Protein AF-A0A932ZGW2-F1 (afdb_monomer_lite)

Radius of gyration: 12.04 Å; chains: 1; bounding box: 28×15×36 Å

Foldseek 3Di:
DDDPQPAAEEEDEALDVVVQVVVCVVCVVSNYHYDYHNDDVRVVVVCVVPND

Secondary structure (DSSP, 8-state):
--------EEEEE-S-HHHHHHHHHHHHHTT-EEEEESSHHHHHHHHHH---

Structure (mmCIF, N/CA/C/O backbone):
data_AF-A0A932ZGW2-F1
#
_entry.id   AF-A0A932ZGW2-F1
#
loop_
_atom_site.group_PDB
_atom_site.id
_atom_site.type_symbol
_atom_site.label_atom_id
_atom_site.label_alt_id
_atom_site.label_comp_id
_atom_site.label_asym_id
_atom_site.label_entity_id
_atom_site.label_seq_id
_atom_site.pdbx_PDB_ins_code
_atom_site.Cartn_x
_atom_site.Cartn_y
_atom_site.Cartn_z
_atom_site.occupancy
_atom_site.B_iso_or_equiv
_atom_site.auth_seq_id
_atom_site.auth_comp_id
_atom_site.auth_asym_id
_atom_site.auth_atom_id
_atom_site.pdbx_PDB_model_num
ATOM 1 N N . MET A 1 1 ? -17.214 8.954 25.143 1.00 37.16 1 MET A N 1
ATOM 2 C CA . MET A 1 1 ? -15.955 9.319 24.464 1.00 37.16 1 MET A CA 1
ATOM 3 C C . MET A 1 1 ? -16.000 8.681 23.086 1.00 37.16 1 MET A C 1
ATOM 5 O O . MET A 1 1 ? -15.791 7.483 22.986 1.00 37.16 1 MET A O 1
ATOM 9 N N . ILE A 1 2 ? -16.425 9.423 22.059 1.00 47.06 2 ILE A N 1
ATOM 10 C CA . ILE A 1 2 ? -16.443 8.902 20.686 1.00 47.06 2 ILE A CA 1
ATOM 11 C C . ILE A 1 2 ? -15.018 9.071 20.164 1.00 47.06 2 ILE A C 1
ATOM 13 O O . ILE A 1 2 ? -14.564 10.197 19.973 1.00 47.06 2 ILE A O 1
ATOM 17 N N . LEU A 1 3 ? -14.287 7.966 20.029 1.00 56.81 3 LEU A N 1
ATOM 18 C CA . LEU A 1 3 ? -13.030 7.955 19.289 1.00 56.81 3 LEU A CA 1
ATOM 19 C C . LEU A 1 3 ? -13.391 8.287 17.838 1.00 56.81 3 LEU A C 1
ATOM 21 O O . LEU A 1 3 ? -14.167 7.561 17.220 1.00 56.81 3 LEU A O 1
ATOM 25 N N . SER A 1 4 ? -12.905 9.420 17.334 1.00 58.81 4 SER A N 1
ATOM 26 C CA . SER A 1 4 ? -13.050 9.791 15.927 1.00 58.81 4 SER A CA 1
ATOM 27 C C . SER A 1 4 ? -12.371 8.707 15.084 1.00 58.81 4 SER A C 1
ATOM 29 O O . SER A 1 4 ? -11.143 8.647 15.047 1.00 58.81 4 SER A O 1
ATOM 31 N N . GLN A 1 5 ? -13.147 7.797 14.487 1.00 58.53 5 GLN A N 1
ATOM 32 C CA . GLN A 1 5 ? -12.614 6.814 13.545 1.00 58.53 5 GLN A CA 1
ATOM 33 C C . GLN A 1 5 ? -12.103 7.578 12.325 1.00 58.53 5 GLN A C 1
ATOM 35 O O . GLN A 1 5 ? -12.866 8.254 11.634 1.00 58.53 5 GLN A O 1
ATOM 40 N N . LYS A 1 6 ? -10.791 7.525 12.088 1.00 60.62 6 LYS A N 1
ATOM 41 C CA . LYS A 1 6 ? -10.194 8.117 10.896 1.00 60.62 6 LYS A CA 1
ATOM 42 C C . LYS A 1 6 ? -10.417 7.192 9.700 1.00 60.62 6 LYS A C 1
ATOM 44 O O . LYS A 1 6 ? -9.621 6.302 9.440 1.00 60.62 6 LYS A O 1
ATOM 49 N N . ASN A 1 7 ? -11.485 7.435 8.944 1.00 74.19 7 ASN A N 1
ATOM 50 C CA . ASN A 1 7 ? -11.806 6.720 7.704 1.00 74.19 7 ASN A CA 1
ATOM 51 C C . ASN A 1 7 ? -11.005 7.256 6.500 1.00 74.19 7 ASN A C 1
ATOM 53 O O . ASN A 1 7 ? -11.583 7.781 5.552 1.00 74.19 7 ASN A O 1
ATOM 57 N N . GLY A 1 8 ? -9.676 7.161 6.548 1.00 88.81 8 GLY A N 1
ATOM 58 C CA . GLY A 1 8 ? -8.809 7.466 5.403 1.00 88.81 8 GLY A CA 1
ATOM 59 C C . GLY A 1 8 ? -8.340 6.194 4.700 1.00 88.81 8 GLY A C 1
ATOM 60 O O . GLY A 1 8 ? -8.025 5.206 5.372 1.00 88.81 8 GLY A O 1
ATOM 61 N N . HIS A 1 9 ? -8.289 6.228 3.370 1.00 94.44 9 HIS A N 1
ATOM 62 C CA . HIS A 1 9 ? -7.519 5.270 2.583 1.00 94.44 9 HIS A CA 1
ATOM 63 C C . HIS A 1 9 ? -6.085 5.801 2.457 1.00 94.44 9 HIS A C 1
ATOM 65 O O . HIS A 1 9 ? -5.871 7.007 2.431 1.00 94.44 9 HIS A O 1
ATOM 71 N N . ILE A 1 10 ? -5.086 4.928 2.509 1.00 96.19 10 ILE A N 1
ATOM 72 C CA . ILE A 1 10 ? -3.679 5.310 2.381 1.00 96.19 10 ILE A CA 1
ATOM 73 C C . ILE A 1 10 ? -2.993 4.245 1.540 1.00 96.19 10 ILE A C 1
ATOM 75 O O . ILE A 1 10 ? -3.095 3.064 1.853 1.00 96.19 10 ILE A O 1
ATOM 79 N N . LEU A 1 11 ? -2.260 4.668 0.517 1.00 97.38 11 LEU A N 1
ATOM 80 C CA . LEU A 1 11 ? -1.335 3.816 -0.221 1.00 97.38 11 LEU A CA 1
ATOM 81 C C . LEU A 1 11 ? 0.075 4.026 0.334 1.00 97.38 11 LEU A C 1
ATOM 83 O O . LEU A 1 11 ? 0.578 5.151 0.331 1.00 97.38 11 LEU A O 1
ATOM 87 N N . VAL A 1 12 ? 0.700 2.960 0.826 1.00 97.44 12 VAL A N 1
ATOM 88 C CA . VAL A 1 12 ? 2.109 2.965 1.239 1.00 97.44 12 VAL A CA 1
ATOM 89 C C . VAL A 1 12 ? 2.940 2.429 0.079 1.00 97.44 12 VAL A C 1
ATOM 91 O O . VAL A 1 12 ? 2.644 1.351 -0.425 1.00 97.44 12 VAL A O 1
ATOM 94 N N . VAL A 1 13 ? 3.956 3.189 -0.341 1.00 97.06 13 VAL A N 1
ATOM 95 C CA . VAL A 1 13 ? 4.871 2.810 -1.427 1.00 97.06 13 VAL A CA 1
ATOM 96 C C . VAL A 1 13 ? 6.295 2.817 -0.895 1.00 97.06 13 VAL A C 1
ATOM 98 O O . VAL A 1 13 ? 6.837 3.891 -0.634 1.00 97.06 13 VAL A O 1
ATOM 101 N N . ASP A 1 14 ? 6.873 1.636 -0.707 1.00 96.81 14 ASP A N 1
ATOM 102 C CA . ASP A 1 14 ? 8.247 1.471 -0.223 1.00 96.81 14 ASP A CA 1
ATOM 103 C C . ASP A 1 14 ? 8.780 0.096 -0.657 1.00 96.81 14 ASP A C 1
ATOM 105 O O . ASP A 1 14 ? 8.117 -0.921 -0.442 1.00 96.81 14 ASP A O 1
ATOM 109 N N . ASP A 1 15 ? 9.944 0.061 -1.304 1.00 96.25 15 ASP A N 1
ATOM 110 C CA . ASP A 1 15 ? 10.567 -1.161 -1.817 1.00 96.25 15 ASP A CA 1
ATOM 111 C C . ASP A 1 15 ? 11.269 -1.982 -0.725 1.00 96.25 15 ASP A C 1
ATOM 113 O O . ASP A 1 15 ? 11.594 -3.152 -0.948 1.00 96.25 15 ASP A O 1
ATOM 117 N N . GLU A 1 16 ? 11.451 -1.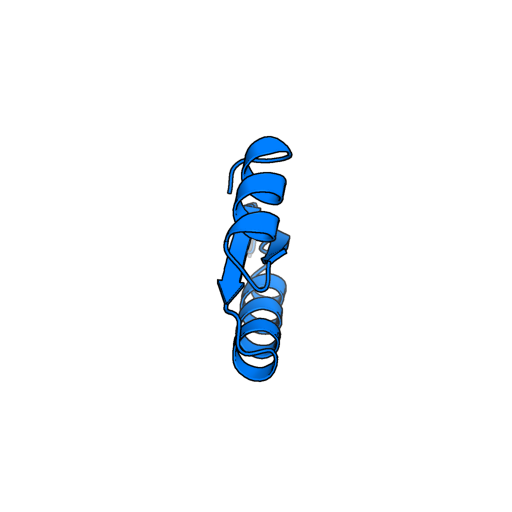421 0.475 1.00 97.88 16 GLU A N 1
ATOM 118 C CA . GLU A 1 16 ? 12.023 -2.106 1.625 1.00 97.88 16 GLU A CA 1
ATOM 119 C C . GLU A 1 16 ? 10.926 -2.810 2.461 1.00 97.88 16 GLU A C 1
ATOM 121 O O . GLU A 1 16 ? 10.138 -2.164 3.167 1.00 97.88 16 GLU A O 1
ATOM 126 N N . PRO A 1 17 ? 10.864 -4.162 2.476 1.00 94.50 17 PRO A N 1
ATOM 127 C CA . PRO A 1 17 ? 9.733 -4.879 3.072 1.00 94.50 17 PRO A CA 1
ATOM 128 C C . PRO A 1 17 ? 9.559 -4.663 4.579 1.00 94.50 17 PRO A C 1
ATOM 130 O O . PRO A 1 17 ? 8.436 -4.740 5.096 1.00 94.50 17 PRO A O 1
ATOM 133 N N . GLU A 1 18 ? 10.658 -4.417 5.295 1.00 96.75 18 GLU A N 1
ATOM 134 C CA . GLU A 1 18 ? 10.649 -4.181 6.740 1.00 96.75 18 GLU A CA 1
ATOM 135 C C . GLU A 1 18 ? 9.981 -2.843 7.079 1.00 96.75 18 GLU A C 1
ATOM 137 O O . GLU A 1 18 ? 9.055 -2.807 7.901 1.00 96.75 18 GLU A O 1
ATOM 142 N N . VAL A 1 19 ? 10.388 -1.770 6.394 1.00 95.50 19 VAL A N 1
ATOM 143 C CA . VAL A 1 19 ? 9.834 -0.418 6.551 1.00 95.50 19 VAL A CA 1
ATOM 144 C C . VAL A 1 19 ? 8.365 -0.401 6.150 1.00 95.50 19 VAL A C 1
ATOM 146 O O . VAL A 1 19 ? 7.512 0.029 6.935 1.00 95.50 19 VAL A O 1
ATOM 149 N N . HIS A 1 20 ? 8.051 -0.969 4.985 1.00 96.81 20 HIS A N 1
ATOM 150 C CA . HIS A 1 20 ? 6.688 -1.084 4.483 1.00 96.81 20 HIS A CA 1
ATOM 151 C C . HIS A 1 20 ? 5.760 -1.777 5.502 1.00 96.81 20 HIS A C 1
ATOM 153 O O . HIS A 1 20 ? 4.706 -1.258 5.886 1.00 96.81 20 HIS A O 1
ATOM 159 N N . THR A 1 21 ? 6.186 -2.932 6.030 1.00 96.44 21 THR A N 1
ATOM 160 C CA . THR A 1 21 ? 5.408 -3.699 7.015 1.00 96.44 21 THR A CA 1
ATOM 161 C C . THR A 1 21 ? 5.216 -2.930 8.322 1.00 96.44 21 THR A C 1
ATOM 163 O O . THR A 1 21 ? 4.137 -2.984 8.925 1.00 96.44 21 THR A O 1
ATOM 166 N N . MET A 1 22 ? 6.252 -2.230 8.794 1.00 97.44 22 MET A N 1
ATOM 167 C CA . MET A 1 22 ? 6.177 -1.409 10.001 1.00 97.44 22 MET A CA 1
ATOM 168 C C . MET A 1 22 ? 5.162 -0.270 9.834 1.00 97.44 22 MET A C 1
ATOM 170 O O . MET A 1 22 ? 4.250 -0.149 10.659 1.00 97.44 22 MET A O 1
ATOM 174 N N . LEU A 1 23 ? 5.270 0.511 8.754 1.00 96.69 23 LEU A N 1
ATOM 175 C CA . LEU A 1 23 ? 4.371 1.629 8.452 1.00 96.69 23 LEU A CA 1
ATOM 176 C C . LEU A 1 23 ? 2.923 1.161 8.305 1.00 96.69 23 LEU A C 1
ATOM 178 O O . LEU A 1 23 ? 2.023 1.693 8.963 1.00 96.69 23 LEU A O 1
ATOM 182 N N . GLY A 1 24 ? 2.700 0.105 7.523 1.00 96.44 24 GLY A N 1
ATOM 18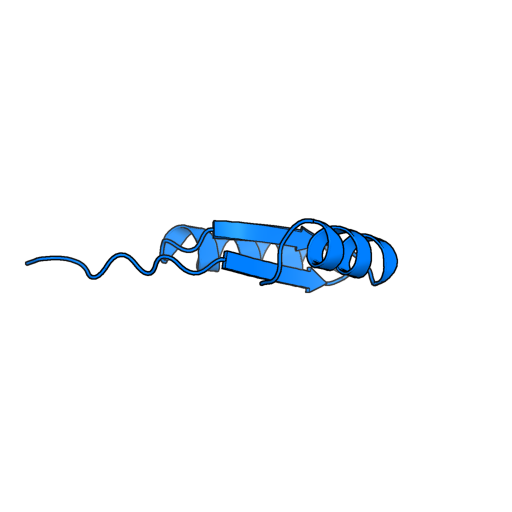3 C CA . GLY A 1 24 ? 1.373 -0.455 7.307 1.00 96.44 24 GLY A CA 1
ATOM 184 C C . GLY A 1 24 ? 0.709 -0.925 8.605 1.00 96.44 24 GLY A C 1
ATOM 185 O O . GLY A 1 24 ? -0.494 -0.736 8.785 1.00 96.44 24 GLY A O 1
ATOM 186 N N . LYS A 1 25 ? 1.465 -1.506 9.547 1.00 96.81 25 LYS A N 1
ATOM 187 C CA . LYS A 1 25 ? 0.935 -1.899 10.867 1.00 96.81 25 LYS A CA 1
ATOM 188 C C . LYS A 1 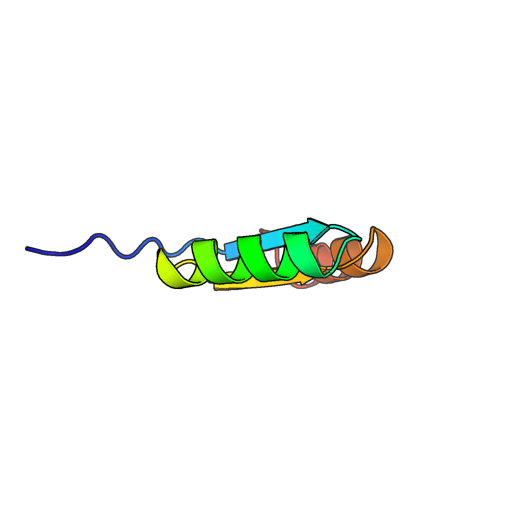25 ? 0.568 -0.692 11.726 1.00 96.81 25 LYS A C 1
ATOM 190 O O . LYS A 1 25 ? -0.455 -0.735 12.407 1.00 96.81 25 LYS A O 1
ATOM 195 N N . MET A 1 26 ? 1.390 0.357 11.720 1.00 96.00 26 MET A N 1
ATOM 196 C CA . MET A 1 26 ? 1.126 1.577 12.488 1.00 96.00 26 MET A CA 1
ATOM 197 C C . MET A 1 26 ? -0.142 2.275 11.991 1.00 96.00 26 MET A C 1
ATOM 199 O O . MET A 1 26 ? -1.038 2.547 12.782 1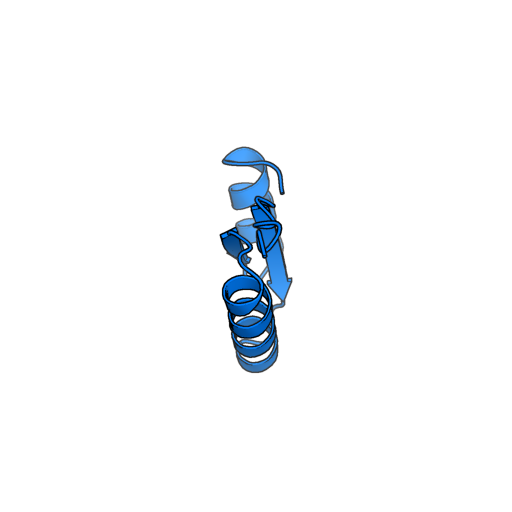.00 96.00 26 MET A O 1
ATOM 203 N N . LEU A 1 27 ? -0.271 2.472 10.679 1.00 95.00 27 LEU A N 1
ATOM 204 C CA . LEU A 1 27 ? -1.429 3.135 10.077 1.00 95.00 27 LEU A CA 1
ATOM 205 C C . LEU A 1 27 ? -2.731 2.349 10.294 1.00 95.00 27 LEU A C 1
ATOM 207 O O . LEU A 1 27 ? -3.745 2.924 10.686 1.00 95.00 27 LEU A O 1
ATOM 211 N N . ARG A 1 28 ? -2.705 1.021 10.134 1.00 94.56 28 ARG A N 1
ATOM 212 C CA . ARG A 1 28 ? -3.884 0.180 10.404 1.00 94.56 28 ARG A CA 1
ATOM 213 C C . ARG A 1 28 ? -4.317 0.238 11.873 1.00 94.56 28 ARG A C 1
ATOM 215 O O . ARG A 1 28 ? -5.513 0.250 12.150 1.00 94.56 28 ARG A O 1
ATOM 222 N N . ARG A 1 29 ? -3.373 0.317 12.825 1.00 93.62 29 ARG A N 1
ATOM 223 C CA . ARG A 1 29 ? -3.682 0.488 14.263 1.00 93.62 29 ARG A CA 1
ATOM 224 C C . ARG A 1 29 ? -4.366 1.820 14.570 1.00 93.62 29 ARG A C 1
ATOM 226 O O . ARG A 1 29 ? -5.214 1.857 15.454 1.00 93.62 29 ARG A O 1
ATOM 233 N N . GLU A 1 30 ? -4.041 2.870 13.821 1.00 92.31 30 GLU A N 1
ATOM 234 C CA . GLU A 1 30 ? -4.691 4.185 13.915 1.00 92.31 30 GLU A CA 1
ATOM 235 C C . GLU A 1 30 ? -6.078 4.230 13.236 1.00 92.31 30 GLU A C 1
ATOM 237 O O . GLU A 1 30 ? -6.759 5.255 13.275 1.00 92.31 30 GLU A O 1
ATOM 242 N N . GLY A 1 31 ? -6.523 3.119 12.636 1.00 92.00 31 GLY A N 1
ATOM 243 C CA . GLY A 1 31 ? -7.856 2.971 12.050 1.00 92.00 31 GLY A CA 1
ATOM 244 C C . GLY A 1 31 ? -7.952 3.296 10.559 1.00 92.00 31 GLY A C 1
ATOM 245 O O . GLY A 1 31 ? -9.057 3.299 10.023 1.00 92.00 31 GLY A O 1
ATOM 246 N N . TYR A 1 32 ? -6.828 3.534 9.878 1.00 94.62 32 TYR A N 1
ATOM 247 C CA . TYR A 1 32 ? -6.818 3.745 8.430 1.00 94.62 32 TYR A CA 1
ATOM 248 C C . TYR A 1 32 ? -6.947 2.428 7.657 1.00 94.62 32 TYR A C 1
ATOM 250 O O . TYR A 1 32 ? -6.479 1.371 8.092 1.00 94.62 32 TYR A O 1
ATOM 258 N N . THR A 1 33 ? -7.519 2.512 6.457 1.00 94.12 33 THR A N 1
ATOM 259 C CA . THR A 1 33 ? -7.440 1.435 5.463 1.00 94.12 33 THR A CA 1
ATOM 260 C C . THR A 1 33 ? -6.169 1.630 4.655 1.00 94.12 33 THR A C 1
ATOM 262 O O . THR A 1 33 ? -5.969 2.698 4.089 1.00 94.12 33 THR A O 1
ATOM 265 N N . VAL A 1 34 ? -5.315 0.613 4.599 1.00 95.62 34 VAL A N 1
ATOM 266 C CA . VAL A 1 34 ? -4.003 0.717 3.952 1.00 95.62 34 VAL A CA 1
ATOM 267 C C . VAL A 1 34 ? -3.923 -0.242 2.772 1.00 95.62 34 VAL A C 1
ATOM 269 O O . VAL A 1 34 ? -4.141 -1.443 2.963 1.00 95.62 34 VAL A O 1
ATOM 27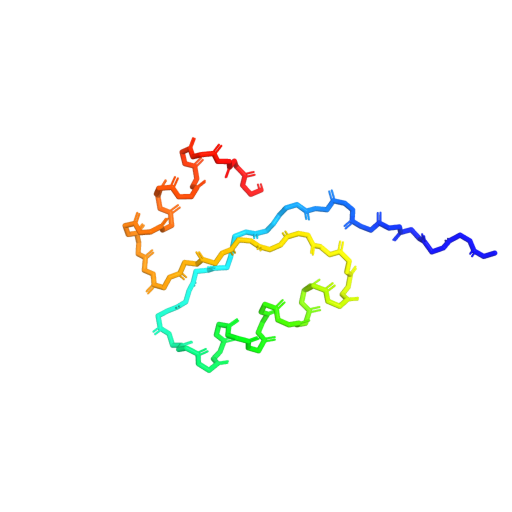2 N N . ALA A 1 35 ? -3.617 0.304 1.597 1.00 96.56 35 ALA A N 1
ATOM 273 C CA . ALA A 1 35 ? -3.134 -0.412 0.425 1.00 96.56 35 ALA A CA 1
ATOM 274 C C . ALA A 1 35 ? -1.601 -0.412 0.415 1.00 96.56 35 ALA A C 1
ATOM 276 O O . ALA A 1 35 ? -0.959 0.515 0.917 1.00 96.56 35 ALA A O 1
ATOM 277 N N . ASP A 1 36 ? -1.042 -1.469 -0.151 1.00 97.19 36 ASP A N 1
ATOM 278 C CA . ASP A 1 36 ? 0.377 -1.791 -0.106 1.00 97.19 36 ASP A CA 1
ATOM 279 C C . ASP A 1 36 ? 0.935 -1.809 -1.538 1.00 97.19 36 ASP A C 1
ATOM 281 O O . ASP A 1 36 ? 0.306 -2.378 -2.431 1.00 97.19 36 ASP A O 1
ATOM 285 N N . ALA A 1 37 ? 2.103 -1.208 -1.748 1.00 97.69 37 ALA A N 1
ATOM 286 C CA . ALA A 1 37 ? 2.855 -1.283 -2.996 1.00 97.69 37 ALA A CA 1
ATOM 287 C C . ALA A 1 37 ? 4.361 -1.268 -2.698 1.00 97.69 37 ALA A C 1
ATOM 289 O O . ALA A 1 37 ? 4.847 -0.451 -1.916 1.00 97.69 37 ALA A O 1
ATOM 290 N N . TYR A 1 38 ? 5.115 -2.137 -3.363 1.00 96.81 38 TYR A N 1
ATOM 291 C CA . TYR A 1 38 ? 6.565 -2.278 -3.185 1.00 96.81 38 TYR A CA 1
ATOM 292 C C . TYR A 1 38 ? 7.372 -1.620 -4.311 1.00 96.81 38 TYR A C 1
ATOM 294 O O . TYR A 1 38 ? 8.581 -1.808 -4.432 1.00 96.81 38 TYR A O 1
ATOM 302 N N . GLY A 1 39 ? 6.707 -0.855 -5.176 1.00 95.19 39 GLY A N 1
ATOM 303 C CA . GLY A 1 39 ? 7.335 -0.201 -6.313 1.00 95.19 39 GLY A CA 1
ATOM 304 C C . GLY A 1 39 ? 6.360 0.654 -7.112 1.00 95.19 39 GLY A C 1
ATOM 305 O O . GLY A 1 39 ? 5.158 0.682 -6.847 1.00 95.19 39 GLY A O 1
ATOM 306 N N . ALA A 1 40 ? 6.894 1.362 -8.108 1.00 96.25 40 ALA A N 1
ATOM 307 C CA . ALA A 1 40 ? 6.127 2.322 -8.897 1.00 96.25 40 ALA A CA 1
ATOM 308 C C . ALA A 1 40 ? 4.979 1.668 -9.683 1.00 96.25 40 ALA A C 1
ATOM 310 O O . ALA A 1 40 ? 3.871 2.196 -9.672 1.00 96.25 40 ALA A O 1
ATOM 311 N N . ASP A 1 41 ? 5.221 0.522 -10.326 1.00 97.12 41 ASP A N 1
ATOM 312 C CA . ASP A 1 41 ? 4.214 -0.151 -11.159 1.00 97.12 41 ASP A CA 1
ATOM 313 C C . ASP A 1 41 ? 3.001 -0.602 -10.331 1.00 97.12 41 ASP A C 1
ATOM 315 O O . ASP A 1 41 ? 1.857 -0.331 -10.699 1.00 97.12 41 ASP A O 1
ATOM 319 N N . GLU A 1 42 ? 3.248 -1.217 -9.171 1.00 96.94 42 GLU A N 1
ATOM 320 C CA . GLU A 1 42 ? 2.195 -1.594 -8.221 1.00 96.94 42 GLU A CA 1
ATOM 321 C C . GLU A 1 42 ? 1.454 -0.358 -7.700 1.00 96.94 42 GLU A C 1
ATOM 323 O O . GLU A 1 42 ? 0.226 -0.343 -7.663 1.00 96.94 42 GLU A O 1
ATOM 328 N N . ALA A 1 43 ? 2.181 0.714 -7.371 1.00 97.12 43 ALA A N 1
ATOM 329 C CA . ALA A 1 43 ? 1.579 1.948 -6.880 1.00 97.12 43 ALA A CA 1
ATOM 330 C C . ALA A 1 43 ? 0.654 2.602 -7.915 1.00 97.12 43 ALA A C 1
ATOM 332 O O . ALA A 1 43 ? -0.444 3.039 -7.566 1.00 97.12 43 ALA A O 1
ATOM 333 N N . PHE A 1 44 ? 1.065 2.661 -9.184 1.00 97.69 44 PHE A N 1
ATOM 334 C CA . PHE A 1 44 ? 0.215 3.181 -10.253 1.00 97.69 44 PHE A CA 1
ATOM 335 C C . PHE A 1 44 ? -1.037 2.327 -10.439 1.00 97.69 44 PHE A C 1
ATOM 337 O O . PHE A 1 44 ? -2.125 2.891 -10.548 1.00 97.69 44 PHE A O 1
ATOM 344 N N . HIS A 1 45 ? -0.908 0.999 -10.393 1.00 96.88 45 HIS A N 1
ATOM 345 C CA . HIS A 1 45 ? -2.063 0.107 -10.460 1.00 96.88 45 HIS A CA 1
ATOM 346 C C . HIS A 1 45 ? -3.042 0.361 -9.305 1.00 96.88 45 HIS A C 1
ATOM 348 O O . HIS A 1 45 ? -4.231 0.567 -9.542 1.00 96.88 45 HIS A O 1
ATOM 354 N N . CYS A 1 46 ? -2.542 0.468 -8.069 1.00 95.81 46 CYS A N 1
ATOM 355 C CA . CYS A 1 46 ? -3.373 0.803 -6.914 1.00 95.81 46 CYS A CA 1
ATOM 356 C C . CYS A 1 46 ? -4.083 2.156 -7.076 1.00 95.81 46 CYS A C 1
ATOM 358 O O . CYS A 1 46 ? -5.261 2.255 -6.755 1.00 95.81 46 CYS A O 1
ATOM 360 N N . ILE A 1 47 ? -3.404 3.187 -7.599 1.00 96.44 47 ILE A N 1
ATOM 361 C CA . ILE A 1 47 ? -3.995 4.520 -7.825 1.00 96.44 47 ILE A CA 1
ATOM 362 C C . ILE A 1 47 ? -5.121 4.477 -8.868 1.00 96.44 47 ILE A C 1
ATOM 364 O O . ILE A 1 47 ? -6.105 5.213 -8.735 1.00 96.44 47 ILE A O 1
ATOM 368 N N . GLU A 1 48 ? -4.971 3.661 -9.914 1.00 96.38 48 GLU A N 1
ATOM 369 C CA . GLU A 1 48 ? -6.006 3.462 -10.933 1.00 96.38 48 GLU A CA 1
ATOM 370 C C . GLU A 1 48 ? -7.241 2.755 -10.362 1.00 96.38 48 GLU A C 1
ATOM 372 O O . GLU A 1 48 ? -8.365 3.137 -10.696 1.00 96.38 48 GLU A O 1
ATOM 377 N N . GLU A 1 49 ? -7.044 1.772 -9.479 1.00 94.19 49 GLU A N 1
ATOM 378 C CA . GLU A 1 49 ? -8.134 1.065 -8.800 1.00 94.19 49 GLU A CA 1
ATOM 379 C C . GLU A 1 49 ? -8.841 1.943 -7.759 1.00 94.19 49 GLU A C 1
ATOM 381 O O . GLU A 1 49 ? -10.074 2.007 -7.717 1.00 94.19 49 GLU A O 1
ATOM 386 N N . GLN A 1 50 ? -8.073 2.637 -6.918 1.00 92.44 50 GLN A N 1
ATOM 387 C CA . GLN A 1 50 ? -8.586 3.485 -5.854 1.00 92.44 50 GLN A CA 1
ATOM 388 C C . GLN A 1 50 ? -7.597 4.604 -5.511 1.00 92.44 50 GLN A C 1
ATOM 390 O O . GLN A 1 50 ? -6.442 4.380 -5.159 1.00 92.44 50 GLN A O 1
ATOM 395 N N . LYS A 1 51 ? -8.082 5.849 -5.523 1.00 89.81 51 LYS A N 1
ATOM 396 C CA . LYS A 1 51 ? -7.261 6.984 -5.092 1.00 89.81 51 LYS A CA 1
ATOM 397 C C . LYS A 1 51 ? -7.006 6.926 -3.576 1.00 89.81 51 LYS A C 1
ATOM 399 O O . LYS A 1 51 ? -7.985 6.731 -2.847 1.00 89.81 51 LYS A O 1
ATOM 404 N N . PRO A 1 52 ? -5.749 7.122 -3.125 1.00 85.06 52 PRO A N 1
ATOM 405 C CA . PRO A 1 52 ? -5.396 7.272 -1.712 1.00 85.06 52 PRO A CA 1
ATOM 406 C C . PRO A 1 52 ? -6.168 8.422 -1.059 1.00 85.06 52 PRO A C 1
ATOM 408 O O . PRO A 1 52 ? -6.176 9.534 -1.640 1.00 85.06 52 PRO A O 1
#

Sequence (52 aa):
MILSQKNGHILVVDDEPEVHTMLGKMLRREGYTVADAYGADEAFHCIEEQKP

pLDDT: mean 90.12, std 14.15, range [37.16, 97.88]

=== Feature glossary ===
Key to the feature types in this record:

pLDDT. pLDDT is the predicted lDDT-Cα score: AlphaFold's confidence that the local environment of each residue (all inter-atomic distances within 15 Å) is correctly placed. It is a per-residue number between 0 and 100, with higher meaning more reliable.

Radius of gyration, Cα contacts, bounding box. The geometric summary reports three shape descriptors. Rg (radius of gyration) measures how spread out the Cα atoms are about their centre of mass; compact globular proteins have small Rg, elongated or unfolded ones large. Cα contacts (<8 Å, |i−j|>4) count long-range residue pairs in spatial proximity — high for tightly packed folds, near zero for rods or random coil. The bounding-box extents give the protein's footprint along x, y, z in Å.

Backbone torsions (φ/ψ). Backbone dihedral angles. Every residue except chain termini has a φ (preceding-C → N → Cα → C) and a ψ (N → Cα → C → next-N). They are reported in degrees following the IUPAC sign convention. Secondary structure is essentially a statement about which (φ, ψ) basin each residue occupies.

Contact-map, Ramachandran, and PAE plots. Plot images: a contact map (which residues are close in 3D, as an N×N binary image), a Ramachandran scatter (backbone torsion angles, revealing secondary-structure composition at a glance), and — for AlphaFold structures — a PAE heatmap (pairwise prediction confidence).

Predicted aligned error. Predicted Aligned Error (PAE) is an AlphaFold confidence matrix: entry (i, j) is the expected error in the position of residue j, in ångströms, when the prediction is superimposed on the true structure at residue i. Low PAE within a block of residues means that block is internally rigid and well-predicted; high PAE between two blocks means their relative placement is uncertain even if each block individually is confident.

Secondary structure (3-state, P-SEA). Three-state secondary structure (P-SEA) collapses the eight DSSP classes into helix (a), strand (b), and coil (c). P-SEA assigns these from Cα geometry alone — distances and angles — without requiring backbone oxygens, so it works on any Cα trace.

Solvent-accessible surface area. Solvent-accessible surface area (SASA) is the area in Å² traced out by the centre of a 1.4 Å probe sphere (a water molecule) rolled over the protein's van der Waals surface (Shrake–Rupley / Lee–Richards construction). Buried residues have near-zero SASA; fully exposed residues can exceed 200 Å². The total SASA scales roughly with the number of surface residues.

Foldseek 3Di. The Foldseek 3Di string encodes local tertiary geometry as a 20-letter alphabet — one character per residue — derived from the relative positions of nearby Cα atoms. Unlike the amino-acid sequence, 3Di is a direct function of the 3D structure, so two proteins with the same fold have similar 3Di strings even at low sequence identity.

B-factor. For experimental (PDB) structures, the B-factor (temperature factor) quantifies the positional spread of each atom in the crystal — a combination of thermal vibration and static disorder — in units of Å². High B-factors mark flexible loops or poorly resolved regions; low B-factors mark the rigid, well-ordered core.

mmCIF coordinates. The mmCIF block holds the 3D Cartesian coordinates of each backbone atom (N, Cα, C, O) in ångströms. mmCIF is the PDB's canonical archive format — a tagged-loop text representation of the atomic model.

InterPro / GO / CATH / organism. Functional annotations link the protein to curated databases. InterPro entries identify conserved domains and families by matching the sequence against member-database signatures (Pfam, PROSITE, CDD, …). Gene Ontology (GO) terms describe molecular function, biological process, and cellular component in a controlled vocabulary. CATH places the structure in a hierarchical fold classification (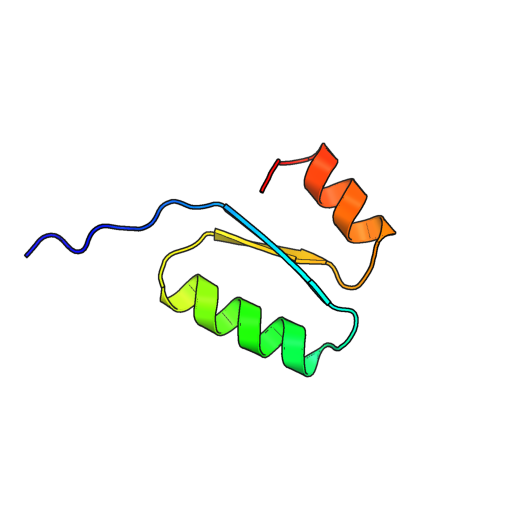Class/Architecture/Topology/Homologous-superfamily). The organism is the source species.

Rendered structure images. Structure images are PyMOL renders from six orthogonal camera directions. Cartoon representation draws helices as coils and strands as arrows; sticks shows the backbone as bonds; surface shows the solvent-excluded envelope. Rainbow coloring maps sequence position to hue (blue→red, N→C); chain coloring assigns a distinct color per polypeptide.

Sequence. This is the polypeptide sequence — one letter per residue, N-terminus first. Length ranges from a few dozen residues for small domains to over a thousand for large multi-domain proteins.

Secondary structure (8-state, DSSP). The SS8 string is DSSP's per-residue secondary-structure call. α-helix (H) means an i→i+4 H-bond ladder; β-strand (E) means the residue participates in a β-sheet; 3₁₀ (G) and π (I) are tighter and wider helices; T/S are turns/bends; '-' is loop.

Nearest PDB structures. Structural nearest neighbors (via Foldseek easy-search vs the PDB). Reported per hit: target PDB id, E-value, and alignment TM-score. A TM-score above ~0.5 is the conventional threshold for 'same fold'.